Protein AF-A0A4Y9NUK3-F1 (afdb_monomer_lite)

Secondary structure (DSSP, 8-state):
-PPP---------PPEEE-S-HHHHHHHHHHHHHTT--PEE--SHHHHHHHHHH-S-EEEEGGGGGSHHHHTSPP-SSEEEE---

Foldseek 3Di:
DDDDPPPPPDDQQAEEEEDPPPVVVVVVCVVCVVVVGDHDYDDADPVCQVNLVRHPAYEYEPRCVVPPRCVPHDDDPRYDYDYDD

pLDDT: mean 86.82, std 14.11, range [46.69, 97.06]

Structure (mmCIF, N/CA/C/O backbone):
data_AF-A0A4Y9NUK3-F1
#
_entry.id   AF-A0A4Y9NUK3-F1
#
loop_
_atom_site.group_PDB
_atom_site.id
_atom_site.type_symbol
_atom_site.label_atom_id
_atom_site.label_alt_id
_atom_site.label_comp_id
_atom_site.label_asym_id
_atom_site.label_entity_id
_atom_site.label_seq_id
_atom_site.pdbx_PDB_ins_code
_atom_site.Cartn_x
_atom_site.Cartn_y
_atom_site.Cartn_z
_atom_site.occupancy
_atom_site.B_iso_or_equiv
_atom_site.auth_seq_id
_atom_site.auth_comp_id
_atom_site.auth_asym_id
_atom_site.auth_atom_id
_atom_site.pdbx_PDB_model_num
ATOM 1 N N . MET A 1 1 ? -13.637 19.128 28.726 1.00 46.69 1 MET A N 1
ATOM 2 C CA . MET A 1 1 ? -13.022 17.854 29.159 1.00 46.69 1 MET A CA 1
ATOM 3 C C . MET A 1 1 ? -12.468 17.184 27.905 1.00 46.69 1 MET A C 1
ATOM 5 O O . MET A 1 1 ? -13.266 16.951 27.004 1.00 46.69 1 MET A O 1
ATOM 9 N N . PRO A 1 2 ? -11.145 17.013 27.735 1.00 53.00 2 PRO A N 1
ATOM 10 C CA . PRO A 1 2 ? -10.621 16.393 26.524 1.00 53.00 2 PRO A CA 1
ATOM 11 C C . PRO A 1 2 ? -10.937 14.895 26.566 1.00 53.00 2 PRO A C 1
ATOM 13 O O . PRO A 1 2 ? -10.640 14.222 27.551 1.00 53.00 2 PRO A O 1
ATOM 16 N N . VAL A 1 3 ? -11.566 14.378 25.512 1.00 59.09 3 VAL A N 1
ATOM 17 C CA . VAL A 1 3 ? -11.760 12.933 25.347 1.00 59.09 3 VAL A CA 1
ATOM 18 C C . VAL A 1 3 ? -10.390 12.261 25.197 1.00 59.09 3 VAL A C 1
ATOM 20 O O . VAL A 1 3 ? -9.619 12.666 24.319 1.00 59.09 3 VAL A O 1
ATOM 23 N N . PRO A 1 4 ? -10.054 11.240 26.007 1.00 54.53 4 PRO A N 1
ATOM 24 C CA . PRO A 1 4 ? -8.837 10.477 25.794 1.00 54.53 4 PRO A CA 1
ATOM 25 C C . PRO A 1 4 ? -8.963 9.741 24.460 1.00 54.53 4 PRO A C 1
ATOM 27 O O . PRO A 1 4 ? -9.851 8.906 24.279 1.00 54.53 4 PRO A O 1
ATOM 30 N N . ARG A 1 5 ? -8.070 10.028 23.509 1.00 59.53 5 ARG A N 1
ATOM 31 C CA . ARG A 1 5 ? -7.903 9.160 22.342 1.00 59.53 5 ARG A CA 1
ATOM 32 C C . ARG A 1 5 ? -7.266 7.868 22.839 1.00 59.53 5 ARG A C 1
ATOM 34 O O . ARG A 1 5 ? -6.071 7.829 23.115 1.00 59.53 5 ARG A O 1
ATOM 41 N N . SER A 1 6 ? -8.083 6.832 22.988 1.00 53.78 6 SER A N 1
ATOM 42 C CA . SER A 1 6 ? -7.624 5.461 23.193 1.00 53.78 6 SER A CA 1
ATOM 43 C C . SER A 1 6 ? -6.683 5.083 22.045 1.00 53.78 6 SER A C 1
ATOM 45 O O . SER A 1 6 ? -7.125 4.819 20.927 1.00 53.78 6 SER A O 1
ATOM 47 N N . ARG A 1 7 ? -5.369 5.095 22.291 1.00 58.47 7 ARG A N 1
ATOM 48 C CA . ARG A 1 7 ? -4.415 4.397 21.430 1.00 58.47 7 ARG A CA 1
ATOM 49 C C . ARG A 1 7 ? -4.435 2.956 21.905 1.00 58.47 7 ARG A C 1
ATOM 51 O O . ARG A 1 7 ? -3.765 2.625 22.877 1.00 58.47 7 ARG A O 1
ATOM 58 N N . VAL A 1 8 ? -5.236 2.117 21.253 1.00 55.34 8 VAL A N 1
ATOM 59 C CA . VAL A 1 8 ? -5.108 0.665 21.414 1.00 55.34 8 VAL A CA 1
ATOM 60 C C . VAL A 1 8 ? -3.635 0.337 21.140 1.00 55.34 8 VAL A C 1
ATOM 62 O O . VAL A 1 8 ? -3.164 0.656 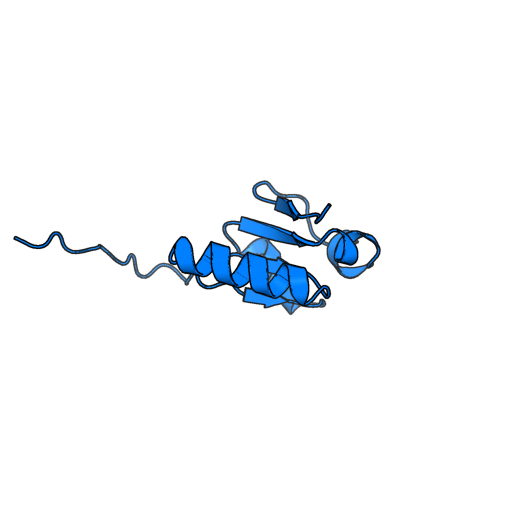20.043 1.00 55.34 8 VAL A O 1
ATOM 65 N N . PRO A 1 9 ? -2.872 -0.256 22.077 1.00 49.19 9 PRO A N 1
ATOM 66 C CA . PRO A 1 9 ? -1.541 -0.756 21.776 1.00 49.19 9 PRO A CA 1
ATOM 67 C C . PRO A 1 9 ? -1.697 -2.078 21.015 1.00 49.19 9 PRO A C 1
ATOM 69 O O . PRO A 1 9 ? -1.387 -3.159 21.499 1.00 49.19 9 PRO A O 1
ATOM 72 N N . GLY A 1 10 ? -2.251 -1.978 19.809 1.00 48.75 10 GLY A N 1
ATOM 73 C CA . GLY A 1 10 ? -2.175 -2.996 18.781 1.00 48.75 10 GLY A CA 1
ATOM 74 C C . GLY A 1 10 ? -0.950 -2.684 17.940 1.00 48.75 10 GLY A C 1
ATOM 75 O O . GLY A 1 10 ? -0.709 -1.522 17.613 1.00 48.75 10 GLY A O 1
ATOM 76 N N . ARG A 1 11 ? -0.155 -3.713 17.635 1.00 56.22 11 ARG A N 1
ATOM 77 C CA . ARG A 1 11 ? 0.921 -3.713 16.631 1.00 56.22 11 ARG A CA 1
ATOM 78 C C . ARG A 1 11 ? 0.611 -2.672 15.548 1.00 56.22 11 ARG A C 1
ATOM 80 O O . ARG A 1 11 ? -0.435 -2.796 14.926 1.00 56.22 11 ARG A O 1
ATOM 87 N N . SER A 1 12 ? 1.429 -1.631 15.391 1.00 59.16 12 SER A N 1
ATOM 88 C CA . SER A 1 12 ? 1.136 -0.513 14.485 1.00 59.16 12 SER A CA 1
ATOM 89 C C . SER A 1 12 ? 0.852 -1.035 13.074 1.00 59.16 12 SER A C 1
ATOM 91 O O . SER A 1 12 ? 1.761 -1.393 12.331 1.00 59.16 12 SER A O 1
ATOM 93 N N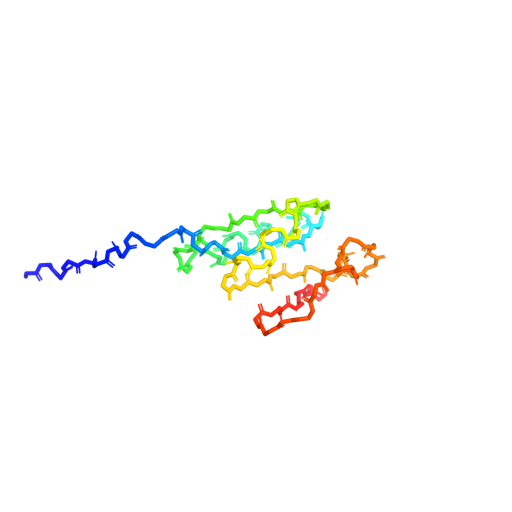 . VAL A 1 13 ? -0.431 -1.138 12.728 1.00 73.06 13 VAL A N 1
ATOM 94 C CA . VAL A 1 13 ? -0.886 -1.626 11.428 1.00 73.06 13 VAL A CA 1
ATOM 95 C C . VAL A 1 13 ? -0.736 -0.438 10.479 1.00 73.06 13 VAL A C 1
ATOM 97 O O . VAL A 1 13 ? -1.602 0.430 10.412 1.00 73.06 13 VAL A O 1
ATOM 100 N N . ARG A 1 14 ? 0.433 -0.320 9.847 1.00 92.19 14 ARG A N 1
ATOM 101 C CA . ARG A 1 14 ? 0.772 0.777 8.930 1.00 92.19 14 ARG A CA 1
ATOM 102 C C . ARG A 1 14 ? 0.256 0.458 7.525 1.00 92.19 14 ARG A C 1
ATOM 104 O O . ARG A 1 14 ? 0.400 -0.693 7.104 1.00 92.19 14 ARG A O 1
ATOM 111 N N . PRO A 1 15 ? -0.339 1.416 6.789 1.00 96.50 15 PRO A N 1
ATOM 112 C CA . PRO A 1 15 ? -0.587 1.238 5.363 1.00 96.50 15 PRO A CA 1
ATOM 113 C C . PRO A 1 15 ? 0.714 0.880 4.645 1.00 96.50 15 PRO A C 1
ATOM 115 O O . PRO A 1 15 ? 1.747 1.487 4.911 1.00 96.50 15 PRO A O 1
ATOM 118 N N . LEU A 1 16 ? 0.676 -0.098 3.749 1.00 96.50 16 LEU A N 1
ATOM 119 C CA . LEU A 1 16 ? 1.817 -0.428 2.903 1.00 96.50 16 LEU A CA 1
ATOM 120 C C . LEU A 1 16 ? 1.733 0.395 1.618 1.00 96.50 16 LEU A C 1
ATOM 122 O O . LEU A 1 16 ? 0.686 0.398 0.974 1.00 96.50 16 LEU A O 1
ATOM 126 N N . VAL A 1 17 ? 2.834 1.029 1.223 1.00 96.75 17 VAL A N 1
ATOM 127 C CA . VAL A 1 17 ? 2.980 1.704 -0.071 1.00 96.75 17 VAL A CA 1
ATOM 128 C C . VAL A 1 17 ? 4.069 1.010 -0.890 1.00 96.75 17 VAL A C 1
ATOM 130 O O . VAL A 1 17 ? 5.178 0.778 -0.405 1.00 96.75 17 VAL A O 1
ATOM 133 N N . VAL A 1 18 ? 3.740 0.668 -2.136 1.00 95.62 18 VAL A N 1
ATOM 134 C CA . VAL A 1 18 ? 4.642 0.028 -3.101 1.00 95.62 18 VAL A CA 1
ATOM 135 C C . VAL A 1 18 ? 4.632 0.850 -4.381 1.00 95.62 18 VAL A C 1
ATOM 137 O O . VAL A 1 18 ? 3.673 0.787 -5.143 1.00 95.62 18 VAL A O 1
ATOM 140 N N . SER A 1 19 ? 5.682 1.632 -4.596 1.00 93.75 19 SER A N 1
ATOM 141 C CA . SER A 1 19 ? 5.890 2.457 -5.789 1.00 93.75 19 SER A CA 1
ATOM 142 C C . SER A 1 19 ? 7.377 2.800 -5.883 1.00 93.75 19 SER A C 1
ATOM 144 O O . SER A 1 19 ? 8.033 2.950 -4.850 1.00 93.75 19 SER A O 1
ATOM 146 N N . ALA A 1 20 ? 7.901 2.899 -7.098 1.00 92.56 20 ALA A N 1
ATOM 147 C CA . ALA A 1 20 ? 9.183 3.519 -7.417 1.00 92.56 20 ALA A CA 1
ATOM 148 C C . ALA A 1 20 ? 9.009 4.929 -8.016 1.00 92.56 20 ALA A C 1
ATOM 150 O O . ALA A 1 20 ? 9.990 5.653 -8.152 1.00 92.56 20 ALA A O 1
ATOM 151 N N . ASP A 1 21 ? 7.781 5.330 -8.356 1.00 93.62 21 ASP A N 1
ATOM 152 C CA . ASP A 1 21 ? 7.452 6.698 -8.760 1.00 93.62 21 ASP A CA 1
ATOM 153 C C . ASP A 1 21 ? 7.504 7.637 -7.542 1.00 93.62 21 ASP A C 1
ATOM 155 O O . ASP A 1 21 ? 6.639 7.583 -6.662 1.00 93.62 21 ASP A O 1
ATOM 159 N N . GLU A 1 22 ? 8.539 8.481 -7.485 1.00 94.06 22 GLU A N 1
ATOM 160 C CA . GLU A 1 22 ? 8.785 9.434 -6.395 1.00 94.06 22 GLU A CA 1
ATOM 161 C C . GLU A 1 22 ? 7.719 10.531 -6.297 1.00 94.06 22 GLU A C 1
ATOM 163 O O . GLU A 1 22 ? 7.393 10.962 -5.192 1.00 94.06 22 GLU A O 1
ATOM 168 N N . VAL A 1 23 ? 7.142 10.954 -7.427 1.00 94.94 23 VAL A N 1
ATOM 169 C CA . VAL A 1 23 ? 6.088 11.980 -7.446 1.00 94.94 23 VAL A CA 1
ATOM 170 C C . VAL A 1 23 ? 4.824 11.408 -6.820 1.00 94.94 23 VAL A C 1
ATOM 172 O O . VAL A 1 23 ? 4.236 12.012 -5.924 1.00 94.94 23 VAL A O 1
ATOM 175 N N . LEU A 1 24 ? 4.452 10.192 -7.226 1.00 94.56 24 LEU A N 1
ATOM 176 C CA . LEU A 1 24 ? 3.332 9.484 -6.618 1.00 94.56 24 LEU A CA 1
ATOM 177 C C . LEU A 1 24 ? 3.574 9.214 -5.125 1.00 94.56 24 LEU A C 1
ATOM 179 O O . LEU A 1 24 ? 2.646 9.315 -4.321 1.00 94.56 24 LEU A O 1
ATOM 183 N N . LEU A 1 25 ? 4.801 8.856 -4.739 1.00 95.75 25 LEU A N 1
ATOM 184 C CA . LEU A 1 25 ? 5.143 8.643 -3.335 1.00 95.75 25 LEU A CA 1
ATOM 185 C C . LEU A 1 25 ? 4.942 9.911 -2.501 1.00 95.75 25 LEU A C 1
ATOM 187 O O . LEU A 1 25 ? 4.349 9.808 -1.429 1.00 95.75 25 LEU A O 1
ATOM 191 N N . ASP A 1 26 ? 5.381 11.079 -2.972 1.00 95.88 26 ASP A N 1
ATOM 192 C CA . ASP A 1 26 ? 5.197 12.345 -2.250 1.00 95.88 26 ASP A CA 1
ATOM 193 C C . ASP A 1 26 ? 3.708 12.669 -2.040 1.00 95.88 26 ASP A C 1
ATOM 195 O O . ASP A 1 26 ? 3.269 12.926 -0.913 1.00 95.88 26 ASP A O 1
ATOM 199 N N . ASP A 1 27 ? 2.893 12.523 -3.090 1.00 95.94 27 ASP A N 1
ATOM 200 C CA . ASP A 1 27 ? 1.443 12.729 -3.017 1.00 95.94 27 ASP A CA 1
ATOM 201 C C . ASP A 1 27 ? 0.767 11.764 -2.028 1.00 95.94 27 ASP A C 1
ATOM 203 O O . ASP A 1 27 ? -0.063 12.170 -1.203 1.00 95.94 27 ASP A O 1
ATOM 207 N N . LEU A 1 28 ? 1.135 10.479 -2.064 1.00 96.12 28 LEU A N 1
ATOM 208 C CA . LEU A 1 28 ? 0.598 9.470 -1.149 1.00 96.12 28 LEU A CA 1
ATOM 209 C C . LEU A 1 28 ? 1.040 9.704 0.296 1.00 96.12 28 LEU A C 1
ATOM 211 O O . LEU A 1 28 ? 0.233 9.547 1.215 1.00 96.12 28 LEU A O 1
ATOM 215 N N . LEU A 1 29 ? 2.295 10.098 0.515 1.00 95.62 29 LEU A N 1
ATOM 216 C CA . LEU A 1 29 ? 2.807 10.442 1.838 1.00 95.62 29 LEU A CA 1
ATOM 217 C C . LEU A 1 29 ? 2.061 11.643 2.412 1.00 95.62 29 LEU A C 1
ATOM 219 O O . LEU A 1 29 ? 1.622 11.600 3.564 1.00 95.62 29 LEU A O 1
ATOM 223 N N . ARG A 1 30 ? 1.839 12.679 1.599 1.00 96.00 30 ARG A N 1
ATOM 224 C CA . ARG A 1 30 ? 1.059 13.855 1.988 1.00 96.00 30 ARG A CA 1
ATOM 225 C C . ARG A 1 30 ? -0.388 13.495 2.327 1.00 96.00 30 ARG A C 1
ATOM 227 O O . ARG A 1 30 ? -0.911 13.965 3.340 1.00 96.00 30 ARG A O 1
ATOM 234 N N . LEU A 1 31 ? -1.027 12.644 1.525 1.00 95.56 31 LEU A N 1
ATOM 235 C CA . LEU A 1 31 ? -2.394 12.176 1.767 1.00 95.56 31 LEU A CA 1
ATOM 236 C C . LEU A 1 31 ? -2.502 11.373 3.071 1.00 95.56 31 LEU A C 1
ATOM 238 O O . LEU A 1 31 ? -3.395 11.617 3.884 1.00 95.56 31 LEU A O 1
ATOM 242 N N . LEU A 1 32 ? -1.590 10.425 3.290 1.00 95.75 32 LEU A N 1
ATOM 243 C CA . LEU A 1 32 ? -1.583 9.589 4.489 1.00 95.75 32 LEU A CA 1
ATOM 244 C C . LEU A 1 32 ? -1.287 10.406 5.747 1.00 95.75 32 LEU A C 1
ATOM 246 O O . LEU A 1 32 ? -1.960 10.218 6.761 1.00 95.75 32 LEU A O 1
ATOM 250 N N . ALA A 1 33 ? -0.369 11.371 5.667 1.00 94.81 33 ALA A N 1
ATOM 251 C CA . ALA A 1 33 ? -0.106 12.307 6.754 1.00 94.81 33 ALA A CA 1
ATOM 252 C C . ALA A 1 33 ? -1.354 13.132 7.108 1.00 94.81 33 ALA A C 1
ATOM 254 O O . ALA A 1 33 ? -1.691 13.257 8.286 1.00 94.81 33 ALA A O 1
ATOM 255 N N . ALA A 1 34 ? -2.094 13.627 6.108 1.00 96.50 34 ALA A N 1
ATOM 256 C CA . ALA A 1 34 ? -3.362 14.326 6.330 1.00 96.50 34 ALA A CA 1
ATOM 257 C C . ALA A 1 34 ? -4.424 13.430 7.000 1.00 96.50 34 ALA A C 1
ATOM 259 O O . ALA A 1 34 ? -5.242 13.916 7.780 1.00 96.50 34 ALA A O 1
ATOM 260 N N . ALA A 1 35 ? -4.379 12.118 6.749 1.00 93.56 35 ALA A N 1
ATOM 261 C CA . ALA A 1 35 ? -5.221 11.117 7.405 1.00 93.56 35 ALA A CA 1
ATOM 262 C C . ALA A 1 35 ? -4.691 10.651 8.781 1.00 93.56 35 ALA A C 1
ATOM 264 O O . ALA A 1 35 ? -5.329 9.824 9.433 1.00 93.56 35 ALA A O 1
ATOM 265 N N . GLY A 1 36 ? -3.539 11.154 9.240 1.00 93.06 36 GLY A N 1
ATOM 266 C CA . GLY A 1 36 ? -2.905 10.732 10.493 1.00 93.06 36 GLY A CA 1
ATOM 267 C C . GLY A 1 36 ? -2.318 9.316 10.451 1.00 93.06 36 GLY A C 1
ATOM 268 O O . GLY A 1 36 ? -2.183 8.679 11.498 1.00 93.06 36 GLY A O 1
ATOM 269 N N . ALA A 1 37 ? -1.998 8.812 9.259 1.00 93.50 37 ALA A N 1
ATOM 270 C CA . ALA A 1 37 ? -1.429 7.492 9.040 1.00 93.50 37 ALA A CA 1
ATOM 271 C C . ALA A 1 37 ? 0.052 7.589 8.654 1.00 93.50 37 ALA A C 1
ATOM 273 O O . ALA A 1 37 ? 0.436 8.378 7.796 1.00 93.50 37 ALA A O 1
ATOM 274 N N . GLU A 1 38 ? 0.883 6.734 9.246 1.00 93.56 38 GLU A N 1
ATOM 275 C CA . GLU A 1 38 ? 2.284 6.594 8.847 1.00 93.56 38 GLU A CA 1
ATOM 276 C C . GLU A 1 38 ? 2.455 5.303 8.033 1.00 93.56 38 GLU A C 1
ATOM 278 O O . GLU A 1 38 ? 2.230 4.221 8.591 1.00 93.56 38 GLU A O 1
ATOM 283 N N . PRO A 1 39 ? 2.838 5.370 6.746 1.00 95.12 39 PRO A N 1
ATOM 284 C CA . PRO A 1 39 ? 3.017 4.171 5.940 1.00 95.12 39 PRO A CA 1
ATOM 285 C C . PRO A 1 39 ? 4.307 3.406 6.249 1.00 95.12 39 PRO A C 1
ATOM 287 O O . PRO A 1 39 ? 5.253 3.922 6.844 1.00 95.12 39 PRO A O 1
ATOM 290 N N . GLU A 1 40 ? 4.338 2.158 5.797 1.00 95.19 40 GLU A N 1
ATOM 291 C CA . GLU A 1 40 ? 5.547 1.381 5.534 1.00 95.19 40 GLU A CA 1
ATOM 292 C C . GLU A 1 40 ? 5.782 1.367 4.017 1.00 95.19 40 GLU A C 1
ATOM 294 O O . GLU A 1 40 ? 4.862 1.067 3.256 1.00 95.19 40 GLU A O 1
ATOM 299 N N . LEU A 1 41 ? 6.995 1.698 3.569 1.00 94.25 41 LEU A N 1
ATOM 300 C CA . LEU A 1 41 ? 7.387 1.584 2.164 1.00 94.25 41 LEU A CA 1
ATOM 301 C C . LEU A 1 41 ? 8.158 0.280 1.969 1.00 94.25 41 LEU A C 1
ATOM 303 O O . LEU A 1 41 ? 9.088 -0.008 2.724 1.00 94.25 41 LEU A O 1
ATOM 307 N N . ALA A 1 42 ? 7.811 -0.494 0.942 1.00 88.75 42 ALA A N 1
ATOM 308 C CA . ALA A 1 42 ? 8.566 -1.690 0.585 1.00 88.75 42 ALA A CA 1
ATOM 309 C C . ALA A 1 42 ? 8.757 -1.800 -0.927 1.00 88.75 42 ALA A C 1
ATOM 311 O O . ALA A 1 42 ? 7.811 -1.683 -1.699 1.00 88.75 42 ALA A O 1
ATOM 312 N N . THR A 1 43 ? 9.984 -2.108 -1.338 1.00 77.94 43 THR A N 1
ATOM 313 C CA . THR A 1 43 ? 10.381 -2.229 -2.749 1.00 77.94 43 THR A CA 1
ATOM 314 C C . THR A 1 43 ? 10.470 -3.684 -3.228 1.00 77.94 43 THR A C 1
ATOM 316 O O . THR A 1 43 ? 10.637 -3.935 -4.419 1.00 77.94 43 THR A O 1
ATOM 319 N N . GLY A 1 44 ? 10.330 -4.676 -2.333 1.00 83.06 44 GLY A N 1
ATOM 320 C CA . GLY A 1 44 ? 10.343 -6.094 -2.706 1.00 83.06 44 GLY A CA 1
ATOM 321 C C . GLY A 1 44 ? 10.685 -7.077 -1.583 1.00 83.06 44 GLY A C 1
ATOM 322 O O . GLY A 1 44 ? 10.820 -6.732 -0.408 1.00 83.06 44 GLY A O 1
ATOM 323 N N . GLY A 1 45 ? 10.828 -8.348 -1.966 1.00 87.12 45 GLY A N 1
ATOM 324 C CA . GLY A 1 45 ? 11.395 -9.395 -1.113 1.00 87.12 45 GLY A CA 1
ATOM 325 C C . GLY A 1 45 ? 10.516 -9.860 0.063 1.00 87.12 45 GLY A C 1
ATOM 326 O O . GLY A 1 45 ? 9.291 -9.703 0.055 1.00 87.12 45 GLY A O 1
ATOM 327 N N . PRO A 1 46 ? 11.124 -10.503 1.081 1.00 88.44 46 PRO A N 1
ATOM 328 C CA . PRO A 1 46 ? 10.406 -10.999 2.258 1.00 88.44 46 PRO A CA 1
ATOM 329 C C . PRO A 1 46 ? 9.725 -9.893 3.075 1.00 88.44 46 PRO A C 1
ATOM 331 O O . PRO A 1 46 ? 8.645 -10.126 3.619 1.00 88.44 46 PRO A O 1
ATOM 334 N N . ALA A 1 47 ? 10.325 -8.698 3.124 1.00 88.25 47 ALA A N 1
ATOM 335 C CA . ALA A 1 47 ? 9.760 -7.533 3.801 1.00 88.25 47 ALA A CA 1
ATOM 336 C C . ALA A 1 47 ? 8.421 -7.126 3.173 1.00 88.25 47 ALA A C 1
ATOM 338 O O . ALA A 1 47 ? 7.424 -7.041 3.885 1.00 88.25 47 ALA A O 1
ATOM 339 N N . LEU A 1 48 ? 8.364 -7.030 1.838 1.00 93.12 48 LEU A N 1
ATOM 340 C CA . LEU A 1 48 ? 7.126 -6.748 1.111 1.00 93.12 48 LEU A CA 1
ATOM 341 C C . LEU A 1 48 ? 6.028 -7.773 1.423 1.00 93.12 48 LEU A C 1
ATOM 343 O O . LEU A 1 48 ? 4.897 -7.395 1.708 1.00 93.12 48 LEU A O 1
ATOM 347 N N . ARG A 1 49 ? 6.344 -9.076 1.429 1.00 93.38 49 ARG A N 1
ATOM 348 C CA . ARG A 1 49 ? 5.353 -10.118 1.766 1.00 93.38 49 ARG A CA 1
ATOM 349 C C . ARG A 1 49 ? 4.822 -9.990 3.193 1.00 93.38 49 ARG A C 1
ATOM 351 O O . ARG A 1 49 ? 3.626 -10.174 3.414 1.00 93.38 49 ARG A O 1
ATOM 358 N N . ARG A 1 50 ? 5.698 -9.698 4.159 1.00 92.06 50 ARG A N 1
ATOM 359 C CA . ARG A 1 50 ? 5.313 -9.503 5.563 1.00 92.06 50 ARG A CA 1
ATOM 360 C C . ARG A 1 50 ? 4.424 -8.270 5.716 1.00 92.06 50 ARG A C 1
ATOM 362 O O . ARG A 1 50 ? 3.347 -8.388 6.293 1.00 92.06 50 ARG A O 1
ATOM 369 N N . ALA A 1 51 ? 4.851 -7.136 5.168 1.00 93.44 51 ALA A N 1
ATOM 370 C CA . ALA A 1 51 ? 4.099 -5.889 5.204 1.00 93.44 51 ALA A CA 1
ATOM 371 C C . ALA A 1 51 ? 2.742 -6.041 4.504 1.00 93.44 51 ALA A C 1
ATOM 373 O O . ALA A 1 51 ? 1.717 -5.662 5.055 1.00 93.44 51 ALA A O 1
ATOM 374 N N . HIS A 1 52 ? 2.699 -6.711 3.348 1.00 94.75 52 HIS A N 1
ATOM 375 C CA . HIS A 1 52 ? 1.464 -6.959 2.598 1.00 94.75 52 HIS A CA 1
ATOM 376 C C . HIS A 1 52 ? 0.456 -7.802 3.369 1.00 94.75 52 HIS A C 1
ATOM 378 O O . HIS A 1 52 ? -0.743 -7.600 3.224 1.00 94.75 52 HIS A O 1
ATOM 384 N N . ARG A 1 53 ? 0.909 -8.758 4.183 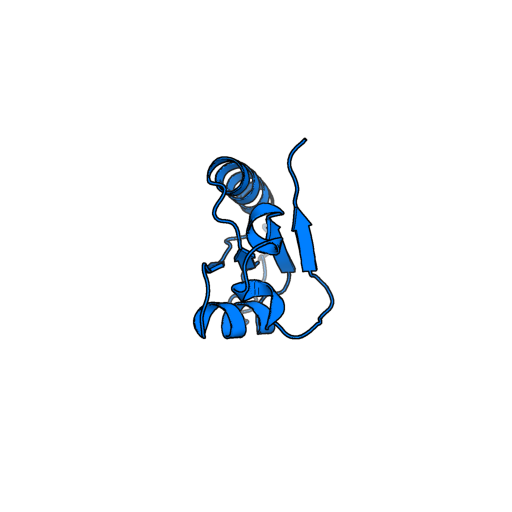1.00 92.94 53 ARG A N 1
ATOM 385 C CA . ARG A 1 53 ? 0.015 -9.551 5.035 1.00 92.94 53 ARG A CA 1
ATOM 386 C C . ARG A 1 53 ? -0.505 -8.735 6.216 1.00 92.94 53 ARG A C 1
ATOM 388 O O . ARG A 1 53 ? -1.674 -8.857 6.564 1.00 92.94 53 ARG A O 1
ATOM 395 N N . ASP A 1 54 ? 0.362 -7.935 6.826 1.00 92.31 54 ASP A N 1
ATOM 396 C CA . ASP A 1 54 ? 0.068 -7.284 8.100 1.00 92.31 54 ASP A CA 1
ATOM 397 C C . ASP A 1 54 ? -0.620 -5.914 7.920 1.00 92.31 54 ASP A C 1
ATOM 399 O O . ASP A 1 54 ? -1.326 -5.490 8.826 1.00 92.31 54 ASP A O 1
ATOM 403 N N . ALA A 1 55 ? -0.473 -5.236 6.774 1.00 94.56 55 ALA A N 1
ATOM 404 C CA . ALA A 1 55 ? -1.012 -3.893 6.539 1.00 94.56 55 ALA A CA 1
ATOM 405 C C . ALA A 1 55 ? -2.555 -3.850 6.554 1.00 94.56 55 ALA A C 1
ATOM 407 O O . ALA A 1 55 ? -3.202 -4.796 6.095 1.00 94.56 55 ALA A O 1
ATOM 408 N N . PRO A 1 56 ? -3.190 -2.755 7.013 1.00 93.12 56 PRO A N 1
ATOM 409 C CA . PRO A 1 56 ? -4.646 -2.618 6.963 1.00 93.12 56 PRO A CA 1
ATOM 410 C C . PRO A 1 56 ? -5.132 -2.206 5.562 1.00 93.12 56 PRO A C 1
ATOM 412 O O . PRO A 1 56 ? -6.258 -2.509 5.179 1.00 93.12 56 PRO A O 1
ATOM 415 N N . LEU A 1 57 ? -4.259 -1.544 4.799 1.00 95.50 57 LEU A N 1
ATOM 416 C CA . LEU A 1 57 ? -4.456 -1.020 3.454 1.00 95.50 57 LEU A CA 1
ATOM 417 C C . LEU A 1 57 ? -3.132 -1.154 2.698 1.00 95.50 57 LEU A C 1
ATOM 419 O O . LEU A 1 57 ? -2.072 -0.890 3.266 1.00 95.50 57 LEU A O 1
ATOM 423 N N . VAL A 1 58 ? -3.196 -1.553 1.433 1.00 96.81 58 VAL A N 1
ATOM 424 C CA . VAL A 1 58 ? -2.043 -1.672 0.538 1.00 96.81 58 VAL A CA 1
ATOM 425 C C . VAL A 1 58 ? -2.278 -0.777 -0.671 1.00 96.81 58 VAL A C 1
ATOM 427 O O . VAL A 1 58 ? -3.246 -0.971 -1.405 1.00 96.81 58 VAL A O 1
ATOM 430 N N . LEU A 1 59 ? -1.396 0.195 -0.869 1.00 96.75 59 LEU A N 1
ATOM 431 C CA . LEU A 1 59 ? -1.380 1.106 -2.006 1.00 96.75 59 LEU A CA 1
ATOM 432 C C . LEU A 1 59 ? -0.270 0.669 -2.963 1.00 96.75 59 LEU A C 1
ATOM 434 O O . LEU A 1 59 ? 0.897 0.609 -2.578 1.00 96.75 59 LEU A O 1
ATOM 438 N N . VAL A 1 60 ? -0.640 0.340 -4.197 1.00 96.00 60 VAL A N 1
ATOM 439 C CA . VAL A 1 60 ? 0.287 -0.107 -5.243 1.00 96.00 60 VAL A CA 1
ATOM 440 C C . VAL A 1 60 ? 0.272 0.917 -6.368 1.00 96.00 60 VAL A C 1
ATOM 442 O O . VAL A 1 60 ? -0.771 1.128 -6.982 1.00 96.00 60 VAL A O 1
ATOM 445 N N . GLY A 1 61 ? 1.408 1.550 -6.639 1.00 94.94 61 GLY A N 1
ATOM 446 C CA . GLY A 1 61 ? 1.573 2.402 -7.810 1.00 94.94 61 GLY A CA 1
ATOM 447 C C . GLY A 1 61 ? 1.444 1.595 -9.101 1.00 94.94 61 GLY A C 1
ATOM 448 O O . GLY A 1 61 ? 1.798 0.413 -9.157 1.00 94.94 61 GLY A O 1
ATOM 449 N N . ALA A 1 62 ? 0.894 2.206 -10.149 1.00 94.12 62 ALA A N 1
ATOM 450 C CA . ALA A 1 62 ? 0.747 1.554 -11.449 1.00 94.12 62 ALA A CA 1
ATOM 451 C C . ALA A 1 62 ? 2.100 1.110 -12.042 1.00 94.12 62 ALA A C 1
ATOM 453 O O . ALA A 1 62 ? 2.170 0.075 -12.707 1.00 94.12 62 ALA A O 1
ATOM 454 N N . ASP A 1 63 ? 3.178 1.836 -11.738 1.00 92.50 63 ASP A N 1
ATOM 455 C CA . ASP A 1 63 ? 4.565 1.508 -12.081 1.00 92.50 63 ASP A CA 1
ATOM 456 C C . ASP A 1 63 ? 5.005 0.145 -11.510 1.00 92.50 63 ASP A C 1
ATOM 458 O O . ASP A 1 63 ? 5.673 -0.645 -12.183 1.00 92.50 63 ASP A O 1
ATOM 462 N N . ALA A 1 64 ? 4.550 -0.193 -10.300 1.00 92.25 64 ALA A N 1
ATOM 463 C CA . ALA A 1 64 ? 4.894 -1.442 -9.634 1.00 92.25 64 ALA A CA 1
ATOM 464 C C . ALA A 1 64 ? 4.209 -2.670 -10.262 1.00 92.25 64 ALA A C 1
ATOM 466 O O . ALA A 1 64 ? 4.671 -3.795 -10.051 1.00 92.25 64 ALA A O 1
ATOM 467 N N . LEU A 1 65 ? 3.142 -2.488 -11.054 1.00 90.56 65 LEU A N 1
ATOM 468 C CA . LEU A 1 65 ? 2.405 -3.589 -11.692 1.00 90.56 65 LEU A CA 1
ATOM 469 C C . LEU A 1 65 ? 3.199 -4.285 -12.801 1.00 90.56 65 LEU A C 1
ATOM 471 O O . LEU A 1 65 ? 2.997 -5.477 -13.039 1.00 90.56 65 LEU A O 1
ATOM 475 N N . ALA A 1 66 ? 4.115 -3.567 -13.456 1.00 84.38 66 ALA A N 1
ATOM 476 C CA . ALA A 1 66 ? 5.030 -4.160 -14.428 1.00 84.38 66 ALA A CA 1
ATOM 477 C C . ALA A 1 66 ? 6.089 -5.055 -13.749 1.00 84.38 66 ALA A C 1
ATOM 479 O O . ALA A 1 66 ? 6.660 -5.949 -14.377 1.00 84.38 66 ALA A O 1
ATOM 480 N N . GLY A 1 67 ? 6.342 -4.841 -12.453 1.00 79.44 67 GLY A N 1
ATOM 481 C CA . GLY A 1 67 ? 7.327 -5.573 -11.669 1.00 79.44 67 GLY A CA 1
ATOM 482 C C . GLY A 1 67 ? 6.837 -6.936 -11.164 1.00 79.44 67 GLY A C 1
ATOM 483 O O . GLY A 1 67 ? 5.693 -7.127 -10.755 1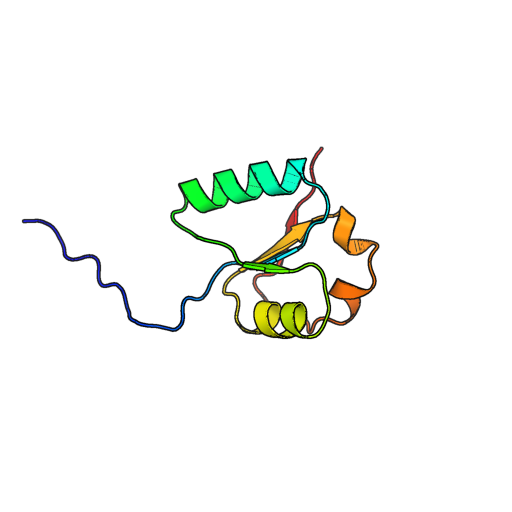.00 79.44 67 GLY A O 1
ATOM 484 N N . GLY A 1 68 ? 7.746 -7.915 -11.095 1.00 84.00 68 GLY A N 1
ATOM 485 C CA . GLY A 1 68 ? 7.437 -9.250 -10.559 1.00 84.00 68 GLY A CA 1
ATOM 486 C C . GLY A 1 68 ? 7.155 -9.287 -9.048 1.00 84.00 68 GLY A C 1
ATOM 487 O O . GLY A 1 68 ? 6.572 -10.256 -8.560 1.00 84.00 68 GLY A O 1
ATOM 488 N N . ALA A 1 69 ? 7.546 -8.245 -8.306 1.00 86.62 69 ALA A N 1
ATOM 489 C CA . ALA A 1 69 ? 7.475 -8.204 -6.845 1.00 86.62 69 ALA A CA 1
ATOM 490 C C . ALA A 1 69 ? 6.036 -8.280 -6.306 1.00 86.62 69 ALA A C 1
ATOM 492 O O . ALA A 1 69 ? 5.789 -8.995 -5.334 1.00 86.62 69 ALA A O 1
ATOM 493 N N . VAL A 1 70 ? 5.083 -7.602 -6.952 1.00 91.88 70 VAL A N 1
ATOM 494 C CA . VAL A 1 70 ? 3.669 -7.618 -6.537 1.00 91.88 70 VAL A CA 1
ATOM 495 C C . VAL A 1 70 ? 2.915 -8.842 -7.060 1.00 91.88 70 VAL A C 1
ATOM 497 O O . VAL A 1 70 ? 1.966 -9.296 -6.426 1.00 91.88 70 VAL A O 1
ATOM 500 N N . ARG A 1 71 ? 3.377 -9.452 -8.163 1.00 89.62 71 ARG A N 1
ATOM 501 C CA . ARG A 1 71 ? 2.741 -10.634 -8.777 1.00 89.62 71 ARG A CA 1
ATOM 502 C C . ARG A 1 71 ? 2.753 -11.866 -7.869 1.00 89.62 71 ARG A C 1
ATOM 504 O O . ARG A 1 71 ? 1.894 -12.733 -7.997 1.00 89.62 71 ARG A O 1
ATOM 511 N N . VAL A 1 72 ? 3.732 -11.955 -6.969 1.00 89.31 72 VAL A N 1
ATOM 512 C CA . VAL A 1 72 ? 3.895 -13.077 -6.028 1.00 89.31 72 VAL A CA 1
ATOM 513 C C . VAL A 1 72 ? 3.164 -12.869 -4.697 1.00 89.31 72 VAL A C 1
ATOM 515 O O . VAL A 1 72 ? 3.254 -13.721 -3.812 1.00 89.31 72 VAL A O 1
ATOM 518 N N . LEU A 1 73 ? 2.472 -11.740 -4.516 1.00 92.31 73 LEU A N 1
ATOM 519 C CA . LEU A 1 73 ? 1.741 -11.455 -3.286 1.00 92.31 73 LEU A CA 1
ATOM 520 C C . LEU A 1 73 ? 0.389 -12.185 -3.263 1.00 92.31 73 LEU A C 1
ATOM 522 O O . LEU A 1 73 ? -0.297 -12.252 -4.285 1.00 92.31 73 LEU A O 1
ATOM 526 N N . PRO A 1 74 ? -0.031 -12.732 -2.106 1.00 92.44 74 PRO A N 1
ATOM 527 C CA . PRO A 1 74 ? -1.335 -13.371 -1.981 1.00 92.44 74 PRO A CA 1
ATOM 528 C C . PRO A 1 74 ? -2.466 -12.354 -2.181 1.00 92.44 74 PRO A C 1
ATOM 530 O O . PRO A 1 74 ? -2.377 -11.206 -1.737 1.00 92.44 74 PRO A O 1
ATOM 533 N N . ARG A 1 75 ? -3.562 -12.785 -2.814 1.00 92.38 75 ARG A N 1
ATOM 534 C CA . ARG A 1 75 ? -4.765 -11.955 -2.969 1.00 92.38 75 ARG A CA 1
ATOM 535 C C . ARG A 1 75 ? -5.399 -11.674 -1.605 1.00 92.38 75 ARG A C 1
ATOM 537 O O . ARG A 1 75 ? -5.507 -12.573 -0.776 1.00 92.38 75 ARG A O 1
ATOM 544 N N . ARG A 1 76 ? -5.838 -10.433 -1.396 1.00 93.69 76 ARG A N 1
ATOM 545 C CA . ARG A 1 76 ? -6.557 -9.983 -0.197 1.00 93.69 76 ARG A CA 1
ATOM 546 C C . ARG A 1 76 ? -7.421 -8.764 -0.510 1.00 93.69 76 ARG A C 1
ATOM 548 O O . ARG A 1 76 ? -7.181 -8.076 -1.500 1.00 93.69 76 ARG A O 1
ATOM 555 N N . ALA A 1 77 ? -8.387 -8.482 0.358 1.00 93.81 77 ALA A N 1
ATOM 556 C CA . ALA A 1 77 ? -9.095 -7.207 0.349 1.00 93.81 77 ALA A CA 1
ATOM 557 C C . ALA A 1 77 ? -8.183 -6.059 0.825 1.00 93.81 77 ALA A C 1
ATOM 559 O O . ALA A 1 77 ? -7.172 -6.293 1.501 1.00 93.81 77 ALA A O 1
ATOM 560 N N . GLY A 1 78 ? -8.571 -4.823 0.491 1.00 95.00 78 GLY A N 1
ATOM 561 C CA . GLY A 1 78 ? -7.848 -3.612 0.891 1.00 95.00 78 GLY A CA 1
ATOM 562 C C . GLY A 1 78 ? -6.584 -3.346 0.074 1.00 95.00 78 GLY A C 1
ATOM 563 O O . GLY A 1 78 ? -5.640 -2.768 0.600 1.00 95.00 78 GLY A O 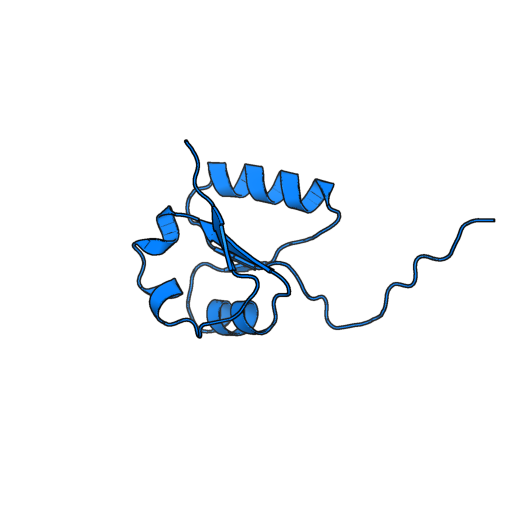1
ATOM 564 N N . VAL A 1 79 ? -6.549 -3.789 -1.186 1.00 96.81 79 VAL A N 1
ATOM 565 C CA . VAL A 1 79 ? -5.506 -3.420 -2.152 1.00 96.81 79 VAL A CA 1
ATOM 566 C C . VAL A 1 79 ? -6.083 -2.382 -3.106 1.00 96.81 79 VAL A C 1
ATOM 568 O O . VAL A 1 79 ? -7.129 -2.622 -3.708 1.00 96.81 79 VAL A O 1
ATOM 571 N N . VAL A 1 80 ? -5.405 -1.247 -3.243 1.00 97.06 80 VAL A N 1
ATOM 572 C CA . VAL A 1 80 ? -5.777 -0.158 -4.148 1.00 97.06 80 VAL A CA 1
ATOM 573 C C . VAL A 1 80 ? -4.615 0.095 -5.096 1.00 97.06 80 VAL A C 1
ATOM 575 O O . VAL A 1 80 ? -3.487 0.310 -4.655 1.00 97.06 80 VAL A O 1
ATOM 578 N N . VAL A 1 81 ? -4.901 0.069 -6.396 1.00 95.81 81 VAL A N 1
ATOM 579 C CA . VAL A 1 81 ? -3.955 0.534 -7.412 1.00 95.81 81 VAL A CA 1
ATOM 580 C C . VAL A 1 81 ? -4.122 2.038 -7.559 1.00 95.81 81 VAL A C 1
ATOM 582 O O . VAL A 1 81 ? -5.241 2.515 -7.745 1.00 95.81 81 VAL A O 1
ATOM 585 N N . VAL A 1 82 ? -3.018 2.769 -7.477 1.00 96.31 82 VAL A N 1
ATOM 586 C CA . VAL A 1 82 ? -2.986 4.220 -7.633 1.00 96.31 82 VAL A CA 1
ATOM 587 C C . VAL A 1 82 ? -2.252 4.549 -8.925 1.00 96.31 82 VAL A C 1
ATOM 589 O O . VAL A 1 82 ? -1.147 4.069 -9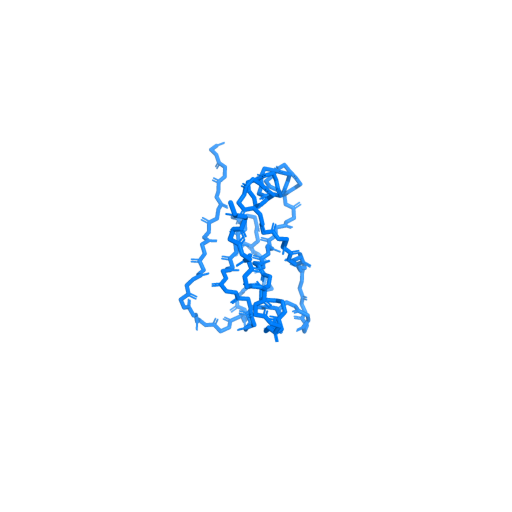.165 1.00 96.31 82 VAL A O 1
ATOM 592 N N . ALA A 1 83 ? -2.892 5.350 -9.767 1.00 90.75 83 ALA A N 1
ATOM 593 C CA . ALA A 1 83 ? -2.335 5.836 -11.017 1.00 90.75 83 ALA A CA 1
ATOM 594 C C . ALA A 1 83 ? -2.525 7.350 -11.082 1.00 90.75 83 ALA A C 1
ATOM 596 O O . ALA A 1 83 ? -3.568 7.868 -10.670 1.00 90.75 83 ALA A O 1
ATOM 597 N N . THR A 1 84 ? -1.520 8.043 -11.595 1.00 81.25 84 THR A N 1
ATOM 598 C CA . THR A 1 84 ? -1.612 9.452 -11.977 1.00 81.25 84 THR A CA 1
ATOM 599 C C . THR A 1 84 ? -2.196 9.559 -13.391 1.00 81.25 84 THR A C 1
ATOM 601 O O . THR A 1 84 ? -2.265 8.567 -14.123 1.00 81.25 84 THR A O 1
ATOM 604 N N . ARG A 1 85 ? -2.731 10.736 -13.732 1.00 70.44 85 ARG A N 1
ATOM 605 C CA . ARG A 1 85 ? -3.269 11.024 -15.071 1.00 70.44 85 ARG A CA 1
ATOM 606 C C . ARG A 1 85 ? -2.171 11.402 -16.048 1.00 70.44 85 ARG A C 1
ATOM 608 O O . ARG A 1 85 ? -1.222 12.078 -15.600 1.00 70.44 85 ARG A O 1
#

Radius of gyration: 14.15 Å; chains: 1; bounding box: 24×31×44 Å

Sequence (85 aa):
MPVPRSRVPGRSVRPLVVSADEVLLDDLLRLLAAAGAEPELATGGPALRRAHRDAPLVLVGADALAGGAVRVLPRRAGVVVVATR